Protein AF-A0A844Q692-F1 (afdb_monomer)

Sequence (112 aa):
MTNLFEDRPIVILPKMACAIGMNESIFLMMFREEVVFHGTVIDDSHWIKRSLLDWRDIMPWWSMAMIRRTIDSLEQQNILQSSIEFNDDPADRTKWYSFTNYAKTTLGVWSK

Nearest PDB structures (foldseek):
  6kf9-assembly1_G  TM=7.224E-01  e=2.402E-01  Thermococcus kodakarensis KOD1
  1j0r-assembly2_B  TM=5.425E-01  e=4.200E-01  Bacillus subtilis
  2dpd-assembly1_B  TM=5.564E-01  e=1.647E+00  Bacillus subtilis
  7q91-assembly2_D  TM=3.903E-01  e=7.816E-01  Agrobacterium fabrum str. C58
  7q92-assembly1_A  TM=3.875E-01  e=8.850E-01  Agrobacterium fabrum str. C58

Mean predicted aligned error: 4.61 Å

Foldseek 3Di:
DPDPPPDDDQDFDVVVCVVQNDLLRSLVSLVLVCQVVPFDQDPNFTKDWDALVRSCVSVVVDDSVSVVVSVVSCVVVLQKDWDPVPDPDPVDPTIIMTGGPCNCVPVVSDDD

Solvent-accessible surface area (backbone atoms only — not comparable to full-atom values): 6703 Å² total; per-residue (Å²): 133,85,61,97,69,80,60,86,80,87,84,76,60,66,71,49,26,73,73,70,32,56,66,41,41,53,49,51,52,55,50,48,52,48,40,74,78,65,35,44,80,55,93,96,36,60,30,32,80,49,43,67,64,56,52,25,72,76,40,68,93,46,54,59,69,54,52,49,54,38,50,52,49,33,38,74,69,47,35,36,43,74,46,49,83,88,44,92,50,88,84,51,78,54,35,30,38,29,71,27,74,60,28,39,69,74,68,54,78,66,73,127

Structure (mmCIF, N/CA/C/O backbone):
data_AF-A0A844Q692-F1
#
_entry.id   AF-A0A844Q692-F1
#
loop_
_atom_site.group_PDB
_atom_site.id
_atom_site.type_symbol
_atom_site.label_atom_id
_atom_site.label_alt_id
_atom_site.label_comp_id
_atom_site.label_asym_id
_atom_site.label_entity_id
_atom_site.label_seq_id
_atom_site.pdbx_PDB_ins_code
_atom_site.Cartn_x
_atom_site.Cartn_y
_atom_site.Cartn_z
_atom_site.occupancy
_atom_site.B_iso_or_equiv
_atom_site.auth_seq_id
_atom_site.auth_comp_id
_atom_site.auth_asym_id
_atom_site.auth_atom_id
_atom_site.pdbx_PDB_model_num
ATOM 1 N N . MET A 1 1 ? -24.107 26.453 -4.053 1.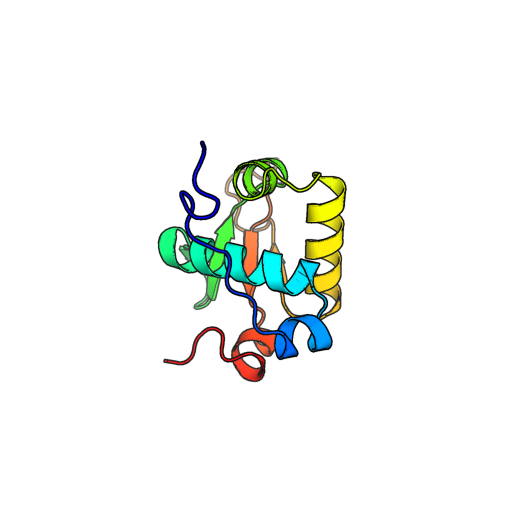00 47.62 1 MET A N 1
ATOM 2 C CA . MET A 1 1 ? -24.159 25.472 -2.952 1.00 47.62 1 MET A CA 1
ATOM 3 C C . MET A 1 1 ? -23.601 24.188 -3.516 1.00 47.62 1 MET A C 1
ATOM 5 O O . MET A 1 1 ? -24.275 23.596 -4.343 1.00 47.62 1 MET A O 1
ATOM 9 N N . THR A 1 2 ? -22.365 23.842 -3.168 1.00 50.81 2 THR A N 1
ATOM 10 C CA . THR A 1 2 ? -21.774 22.551 -3.539 1.00 50.81 2 THR A CA 1
ATOM 11 C C . THR A 1 2 ? -22.506 21.484 -2.737 1.00 50.81 2 THR A C 1
ATOM 13 O O . THR A 1 2 ? -22.610 21.601 -1.513 1.00 50.81 2 THR A O 1
ATOM 16 N N . ASN A 1 3 ? -23.119 20.522 -3.414 1.00 60.03 3 ASN A N 1
ATOM 17 C CA . ASN A 1 3 ? -23.833 19.442 -2.749 1.00 60.03 3 ASN A CA 1
ATOM 18 C C . ASN A 1 3 ? -22.798 18.552 -2.030 1.00 60.03 3 ASN A C 1
ATOM 20 O O . ASN A 1 3 ? -21.763 18.213 -2.595 1.00 60.03 3 ASN A O 1
ATOM 24 N N . LEU A 1 4 ? -23.051 18.200 -0.764 1.00 64.56 4 LEU A N 1
ATOM 25 C CA . LEU A 1 4 ? -22.128 17.420 0.078 1.00 64.56 4 LEU A CA 1
ATOM 26 C C . LEU A 1 4 ? -21.783 16.042 -0.534 1.00 64.56 4 LEU A C 1
ATOM 28 O O . LEU A 1 4 ? -20.814 15.414 -0.121 1.00 64.56 4 LEU A O 1
ATOM 32 N N . PHE A 1 5 ? -22.569 15.589 -1.517 1.00 67.00 5 PHE A N 1
ATOM 33 C CA . PHE A 1 5 ? -22.458 14.291 -2.185 1.00 67.00 5 PHE A CA 1
ATOM 34 C C . PHE A 1 5 ? -22.175 14.391 -3.696 1.00 67.00 5 PHE A C 1
ATOM 36 O O . PHE A 1 5 ? -22.613 13.525 -4.449 1.00 67.00 5 PHE A O 1
ATOM 43 N N . GLU A 1 6 ? -21.507 15.448 -4.171 1.00 76.75 6 GLU A N 1
ATOM 44 C CA . GLU A 1 6 ? -21.079 15.504 -5.585 1.00 76.75 6 GLU A CA 1
ATOM 45 C C . GLU A 1 6 ? -20.043 14.418 -5.915 1.00 76.75 6 GLU A C 1
ATOM 47 O O . GLU A 1 6 ? -20.064 13.868 -7.016 1.00 76.75 6 GLU A O 1
ATOM 52 N N . ASP A 1 7 ? -19.220 14.039 -4.934 1.00 73.56 7 ASP A N 1
ATOM 53 C CA . ASP A 1 7 ? -18.226 12.975 -5.062 1.00 73.56 7 ASP A CA 1
ATOM 54 C C . ASP A 1 7 ? -18.738 11.625 -4.532 1.00 73.56 7 ASP A C 1
ATOM 56 O O . ASP A 1 7 ? -19.530 11.545 -3.586 1.00 73.56 7 ASP A O 1
ATOM 60 N N . ARG A 1 8 ? -18.249 10.524 -5.123 1.00 80.44 8 ARG A N 1
ATOM 61 C CA . ARG A 1 8 ? -18.555 9.159 -4.665 1.00 80.44 8 ARG A CA 1
ATOM 62 C C . ARG A 1 8 ? -18.035 8.974 -3.228 1.00 80.44 8 ARG A C 1
ATOM 64 O O . ARG A 1 8 ? -16.831 9.107 -3.010 1.00 80.44 8 ARG A O 1
ATOM 71 N N . PRO A 1 9 ? -18.888 8.614 -2.250 1.00 85.94 9 PRO A N 1
ATOM 72 C CA . PRO A 1 9 ? -18.448 8.472 -0.869 1.00 85.94 9 PRO A CA 1
ATOM 73 C C . PRO A 1 9 ? -17.512 7.271 -0.700 1.00 85.94 9 PRO A C 1
ATOM 75 O O . PRO A 1 9 ? -17.744 6.196 -1.262 1.00 85.94 9 PRO A O 1
ATOM 78 N N . ILE A 1 10 ? -16.494 7.434 0.146 1.00 87.50 10 ILE A N 1
ATOM 79 C CA . ILE A 1 10 ? -15.653 6.327 0.607 1.00 87.50 10 ILE A CA 1
ATOM 80 C C . ILE A 1 10 ? -16.425 5.573 1.692 1.00 87.50 10 ILE A C 1
ATOM 82 O O . ILE A 1 10 ? -16.674 6.094 2.780 1.00 87.50 10 ILE A O 1
ATOM 86 N N . VAL A 1 11 ? -16.819 4.337 1.394 1.00 88.19 11 VAL A N 1
ATOM 87 C CA . VAL A 1 11 ? -17.546 3.481 2.338 1.00 88.19 11 VAL A CA 1
ATOM 88 C C . VAL A 1 11 ? -16.543 2.692 3.170 1.00 88.19 11 VAL A C 1
ATOM 90 O O . VAL A 1 11 ? -15.749 1.939 2.620 1.00 88.19 11 VAL A O 1
ATOM 93 N N . ILE A 1 12 ? -16.599 2.825 4.496 1.00 88.94 12 ILE A N 1
ATOM 94 C CA . ILE A 1 12 ? -15.740 2.083 5.428 1.00 88.94 12 ILE A CA 1
ATOM 95 C C . ILE A 1 12 ? -16.602 1.240 6.359 1.00 88.94 12 ILE A C 1
ATOM 97 O O . ILE A 1 12 ? -17.581 1.724 6.926 1.00 88.94 12 ILE A O 1
ATOM 101 N N . LEU A 1 13 ? -16.217 -0.022 6.550 1.00 89.00 13 LEU A N 1
ATOM 102 C CA . LEU A 1 13 ? -16.849 -0.899 7.531 1.00 89.00 13 LEU A CA 1
ATOM 103 C C . LEU A 1 13 ? -16.309 -0.564 8.931 1.00 89.00 13 LEU A C 1
ATOM 105 O O . LEU A 1 13 ? -15.115 -0.762 9.167 1.00 89.00 13 LEU A O 1
ATOM 109 N N . PRO A 1 14 ? -17.147 -0.141 9.900 1.00 93.69 14 PRO A N 1
ATOM 110 C CA . PRO A 1 14 ? -16.668 0.222 11.237 1.00 93.69 14 PRO A CA 1
ATOM 111 C C . PRO A 1 14 ? -15.908 -0.910 11.934 1.00 93.69 14 PRO A C 1
ATOM 113 O O . PRO A 1 14 ? -14.907 -0.670 12.597 1.00 93.69 14 PRO A O 1
ATOM 116 N N . LYS A 1 15 ? -16.329 -2.165 11.720 1.00 91.38 15 LYS A N 1
ATOM 117 C CA . LYS A 1 15 ? -15.626 -3.344 12.248 1.00 91.38 15 LYS A CA 1
ATOM 118 C C . LYS A 1 15 ? -14.182 -3.441 11.749 1.00 91.38 15 LYS A C 1
ATOM 120 O O . LYS A 1 15 ? -13.313 -3.830 12.519 1.00 91.38 15 LYS A O 1
ATOM 125 N N . MET A 1 16 ? -13.928 -3.073 10.493 1.00 90.75 16 MET A N 1
ATOM 126 C CA . MET A 1 16 ? -12.583 -3.049 9.918 1.00 90.75 16 MET A CA 1
ATOM 127 C C . MET A 1 16 ? -11.762 -1.917 10.539 1.00 90.75 16 MET A C 1
ATOM 129 O O . MET A 1 16 ? -10.669 -2.167 11.034 1.00 90.75 16 MET A O 1
ATOM 133 N N . ALA A 1 17 ? -12.341 -0.716 10.650 1.00 94.81 17 ALA A N 1
ATOM 134 C CA . ALA A 1 17 ? -11.690 0.420 11.306 1.00 94.81 17 ALA A CA 1
ATOM 135 C C . ALA A 1 17 ? -11.302 0.122 12.762 1.00 94.81 17 ALA A C 1
ATOM 137 O O . ALA A 1 17 ? -10.219 0.505 13.196 1.00 94.81 17 ALA A O 1
ATOM 138 N N . CYS A 1 18 ? -12.143 -0.607 13.500 1.00 94.81 18 CYS A N 1
ATOM 139 C CA . CYS A 1 18 ? -11.818 -1.071 14.848 1.00 94.81 18 CYS A CA 1
ATOM 140 C C . CYS A 1 18 ? -10.723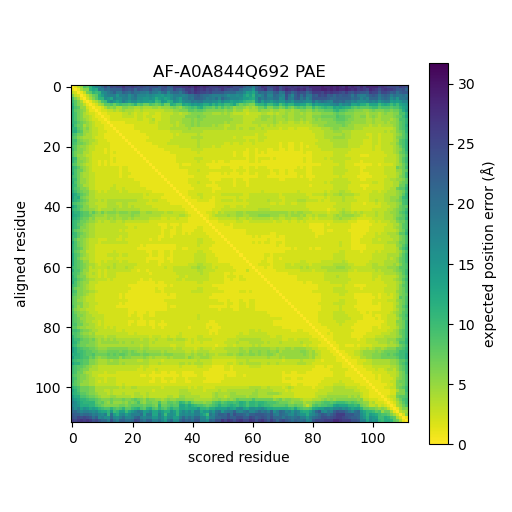 -2.148 14.874 1.00 94.81 18 CYS A C 1
ATOM 142 O O . CYS A 1 18 ? -9.988 -2.220 15.853 1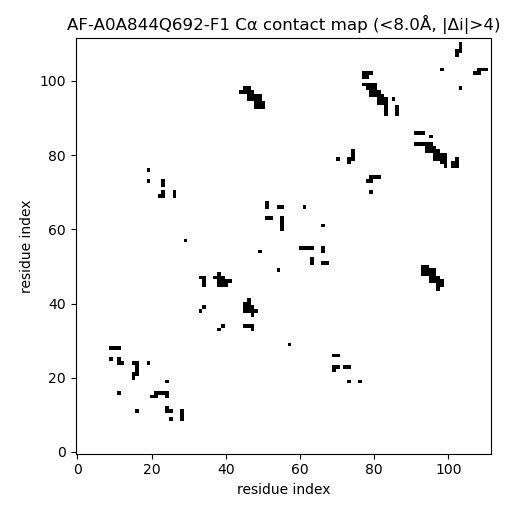.00 94.81 18 CYS A O 1
ATOM 144 N N . ALA A 1 19 ? -10.634 -2.995 13.846 1.00 92.44 19 ALA A N 1
ATOM 145 C CA . ALA A 1 19 ? -9.706 -4.123 13.814 1.00 92.44 19 ALA A CA 1
ATOM 146 C C . ALA A 1 19 ? -8.281 -3.721 13.410 1.00 92.44 19 ALA A C 1
ATOM 148 O O . ALA A 1 19 ? -7.330 -4.224 13.998 1.00 92.44 19 ALA A O 1
ATOM 149 N N . ILE A 1 20 ? -8.138 -2.841 12.414 1.00 94.25 20 ILE A N 1
ATOM 150 C CA . ILE A 1 20 ? -6.833 -2.523 11.802 1.00 94.25 20 ILE A CA 1
ATOM 151 C C . ILE A 1 20 ? -6.457 -1.039 11.885 1.00 94.25 20 ILE A C 1
ATOM 153 O O . ILE A 1 20 ? -5.330 -0.675 11.563 1.00 94.25 20 ILE A O 1
ATOM 157 N N . GLY A 1 21 ? -7.400 -0.191 12.307 1.00 96.62 21 GLY A N 1
ATOM 158 C CA . GLY A 1 21 ? -7.273 1.264 12.319 1.00 96.62 21 GLY A CA 1
ATOM 159 C C . GLY A 1 21 ? -8.084 1.950 11.215 1.00 96.62 21 GLY A C 1
ATOM 160 O O . GLY A 1 21 ? -8.370 1.386 10.152 1.00 96.62 21 GLY A O 1
ATOM 161 N N . MET A 1 22 ? -8.511 3.190 11.482 1.00 97.31 22 MET A N 1
ATOM 162 C CA . MET A 1 22 ? -9.352 3.964 10.559 1.00 97.31 22 MET A CA 1
ATOM 163 C C . MET A 1 22 ? -8.588 4.371 9.295 1.00 97.31 22 MET A C 1
ATOM 165 O O . MET A 1 22 ? -9.102 4.207 8.191 1.00 97.31 22 MET A O 1
ATOM 169 N N . ASN A 1 23 ? -7.354 4.863 9.442 1.00 97.50 23 ASN A N 1
ATOM 170 C CA . ASN A 1 23 ? -6.537 5.269 8.296 1.00 97.50 23 ASN A CA 1
ATOM 171 C C . ASN A 1 23 ? -6.169 4.054 7.442 1.00 97.50 23 ASN A C 1
ATOM 173 O O . ASN A 1 23 ? -6.293 4.087 6.227 1.00 97.50 23 ASN A O 1
ATOM 177 N N . GLU A 1 24 ? -5.796 2.954 8.081 1.00 97.25 24 GLU A N 1
ATOM 178 C CA . GLU A 1 24 ? -5.514 1.670 7.453 1.00 97.25 24 GLU A CA 1
ATOM 179 C C . GLU A 1 24 ? -6.720 1.176 6.652 1.00 97.25 24 GLU A C 1
ATOM 181 O O . GLU A 1 24 ? -6.584 0.790 5.495 1.00 97.25 24 GLU A O 1
ATOM 186 N N . SER A 1 25 ? -7.924 1.276 7.220 1.00 95.75 25 SER A N 1
ATOM 187 C CA . SER A 1 25 ? -9.157 0.887 6.529 1.00 95.75 25 SER A CA 1
ATOM 188 C C . SER A 1 25 ? -9.463 1.765 5.317 1.00 95.75 25 SER A C 1
ATOM 190 O O . SER A 1 25 ? -9.846 1.242 4.271 1.00 95.75 25 SER A O 1
ATOM 192 N N . ILE A 1 26 ? -9.270 3.084 5.429 1.00 96.38 26 ILE A N 1
ATOM 193 C CA . ILE A 1 26 ? -9.432 4.009 4.297 1.00 96.38 26 ILE A CA 1
ATOM 194 C C . ILE A 1 26 ? -8.414 3.698 3.201 1.00 96.38 26 ILE A C 1
ATOM 196 O O . ILE A 1 26 ? -8.793 3.576 2.036 1.00 96.38 26 ILE A O 1
ATOM 200 N N . PHE A 1 27 ? -7.143 3.522 3.567 1.00 97.19 27 PHE A N 1
ATOM 201 C CA . PHE A 1 27 ? -6.088 3.208 2.611 1.00 97.19 27 PHE A CA 1
ATOM 202 C C . PHE A 1 27 ? -6.395 1.902 1.882 1.00 97.19 27 PHE A C 1
ATOM 204 O O . PHE A 1 27 ? -6.328 1.867 0.660 1.00 97.19 27 PHE A O 1
ATOM 211 N N . LEU A 1 28 ? -6.789 0.844 2.600 1.00 95.31 28 LEU A N 1
ATOM 212 C CA . LEU A 1 28 ? -7.116 -0.439 1.978 1.00 95.31 28 LEU A CA 1
ATOM 213 C C . LEU A 1 28 ? -8.316 -0.365 1.033 1.00 95.31 28 LEU A C 1
ATOM 215 O O . LEU A 1 28 ? -8.329 -1.087 0.037 1.00 95.31 28 LEU A O 1
ATOM 219 N N . MET A 1 29 ? -9.296 0.501 1.307 1.00 93.25 29 MET A N 1
ATOM 220 C CA . MET A 1 29 ? -10.416 0.723 0.390 1.00 93.25 29 MET A CA 1
ATOM 221 C C . MET A 1 29 ? -9.931 1.321 -0.937 1.00 93.25 29 MET A C 1
ATOM 223 O O . MET A 1 29 ? -10.244 0.789 -2.001 1.00 93.25 29 MET A O 1
ATOM 227 N N . MET A 1 30 ? -9.106 2.369 -0.876 1.00 95.38 30 MET A N 1
ATOM 228 C CA . MET A 1 30 ? -8.535 2.999 -2.074 1.00 95.38 30 MET A CA 1
ATOM 229 C C . MET A 1 30 ? -7.565 2.062 -2.802 1.00 95.38 30 MET A C 1
ATOM 231 O O . MET A 1 30 ? -7.622 1.920 -4.020 1.00 95.38 30 MET A O 1
ATOM 235 N N . PHE A 1 31 ? -6.721 1.362 -2.044 1.00 95.88 31 PHE A N 1
ATOM 236 C CA . PHE A 1 31 ? -5.783 0.368 -2.550 1.00 95.88 31 PHE A CA 1
ATOM 237 C C . PHE A 1 31 ? -6.494 -0.753 -3.311 1.00 95.88 31 PHE A C 1
ATOM 239 O O . PHE A 1 31 ? -6.046 -1.145 -4.383 1.00 95.88 31 PHE A O 1
ATOM 246 N N . ARG A 1 32 ? -7.613 -1.266 -2.783 1.00 92.69 32 ARG A N 1
ATOM 247 C CA . ARG A 1 32 ? -8.387 -2.319 -3.443 1.00 92.69 32 ARG A CA 1
ATOM 248 C C . ARG A 1 32 ? -8.894 -1.865 -4.806 1.00 92.69 32 ARG A C 1
ATOM 250 O O . ARG A 1 32 ? -8.724 -2.609 -5.765 1.00 92.69 32 ARG A O 1
ATOM 257 N N . GLU A 1 33 ? -9.517 -0.692 -4.890 1.00 92.44 33 GLU A N 1
ATOM 258 C CA . GLU A 1 33 ? -10.015 -0.175 -6.171 1.00 92.44 33 GLU A CA 1
ATOM 259 C C . GLU A 1 33 ? -8.857 -0.016 -7.166 1.00 92.44 33 GLU A C 1
ATOM 261 O O . GLU A 1 33 ? -8.933 -0.528 -8.279 1.00 92.44 33 GLU A O 1
ATOM 266 N N . GLU A 1 34 ? -7.740 0.572 -6.738 1.00 95.06 34 GLU A N 1
ATOM 267 C CA . GLU A 1 34 ? -6.546 0.710 -7.574 1.00 95.06 34 GLU A CA 1
ATOM 268 C C . GLU A 1 34 ? -6.017 -0.640 -8.088 1.00 95.06 34 GLU A C 1
ATOM 270 O O . GLU A 1 34 ? -5.723 -0.778 -9.273 1.00 95.06 34 GLU A O 1
ATOM 275 N N . VAL A 1 35 ? -5.936 -1.668 -7.236 1.00 94.38 35 VAL A N 1
ATOM 276 C CA . VAL A 1 35 ? -5.513 -3.016 -7.654 1.00 94.38 35 VAL A CA 1
ATOM 277 C C . VAL A 1 35 ? -6.519 -3.652 -8.620 1.00 94.38 35 VAL A C 1
ATOM 279 O O . VAL A 1 35 ? -6.105 -4.318 -9.565 1.00 94.38 35 VAL A O 1
ATOM 282 N N . VAL A 1 36 ? -7.827 -3.449 -8.421 1.00 91.25 36 VAL A N 1
ATOM 283 C CA . VAL A 1 36 ? -8.874 -3.958 -9.328 1.00 91.25 36 VAL A CA 1
ATOM 284 C C . VAL A 1 36 ? -8.757 -3.333 -10.720 1.00 91.25 36 VAL A C 1
ATOM 286 O O . VAL A 1 36 ? -8.889 -4.044 -11.714 1.00 91.25 36 VAL A O 1
ATOM 289 N N . PHE A 1 37 ? -8.532 -2.020 -10.806 1.00 91.69 37 PHE A N 1
ATOM 290 C CA . PHE A 1 37 ? -8.537 -1.296 -12.082 1.00 91.69 37 PHE A CA 1
ATOM 291 C C . PHE A 1 37 ? -7.176 -1.268 -12.786 1.00 91.69 37 PHE A C 1
ATOM 293 O O . PHE A 1 37 ? -7.125 -1.211 -14.015 1.00 91.69 37 PHE A O 1
ATOM 300 N N . HIS A 1 38 ? -6.081 -1.292 -12.025 1.00 95.31 38 HIS A N 1
ATOM 301 C CA . HIS A 1 38 ? -4.730 -1.020 -12.524 1.00 95.31 38 HIS A CA 1
ATOM 302 C C . HIS A 1 38 ? -3.677 -2.035 -12.058 1.00 95.31 38 HIS A C 1
ATOM 304 O O . HIS A 1 38 ? -2.489 -1.841 -12.318 1.00 95.31 38 HIS A O 1
ATOM 310 N N . GLY A 1 39 ? -4.080 -3.096 -11.357 1.00 94.56 39 GLY A N 1
ATOM 311 C CA . GLY A 1 39 ? -3.164 -4.125 -10.882 1.00 94.56 39 GLY A CA 1
ATOM 312 C C . GLY A 1 39 ? -2.617 -5.010 -12.005 1.00 94.56 39 GLY A C 1
ATOM 313 O O . GLY A 1 39 ? -3.307 -5.335 -12.970 1.00 94.56 39 GLY A O 1
ATOM 314 N N . THR A 1 40 ? -1.380 -5.459 -11.824 1.00 96.62 40 THR A N 1
ATOM 315 C CA . THR A 1 40 ? -0.697 -6.439 -12.672 1.00 96.62 40 THR A CA 1
ATOM 316 C C . THR A 1 40 ? -0.558 -7.750 -11.912 1.00 96.62 40 THR A C 1
ATOM 318 O O . THR A 1 40 ? -0.219 -7.752 -10.729 1.00 96.62 40 THR A O 1
ATOM 321 N N . VAL A 1 41 ? -0.792 -8.880 -12.579 1.00 95.50 41 VAL A N 1
ATOM 322 C CA . VAL A 1 41 ? -0.571 -10.200 -11.975 1.00 95.50 41 VAL A CA 1
ATOM 323 C C . VAL A 1 41 ? 0.903 -10.586 -12.104 1.00 95.50 41 VAL A C 1
ATOM 325 O O . VAL A 1 41 ? 1.425 -10.655 -13.213 1.00 95.50 41 VAL A O 1
ATOM 328 N N . ILE A 1 42 ? 1.555 -10.844 -10.969 1.00 94.50 42 ILE A N 1
ATOM 329 C CA . ILE A 1 42 ? 2.934 -11.343 -10.858 1.00 94.50 42 ILE A CA 1
ATOM 330 C C . ILE A 1 42 ? 2.916 -12.469 -9.821 1.00 94.50 42 ILE A C 1
ATOM 332 O O . ILE A 1 42 ? 2.413 -12.262 -8.712 1.00 94.50 42 ILE A O 1
ATOM 336 N N . ASP A 1 43 ? 3.415 -13.652 -10.186 1.00 90.75 43 ASP A N 1
ATOM 337 C CA . ASP A 1 43 ? 3.432 -14.857 -9.339 1.00 90.75 43 ASP A CA 1
ATOM 338 C C . ASP A 1 43 ? 2.075 -15.132 -8.659 1.00 90.75 43 ASP A C 1
ATOM 340 O O . ASP A 1 43 ? 1.954 -15.206 -7.433 1.00 90.75 43 ASP A O 1
ATOM 344 N N . ASP A 1 44 ? 1.011 -15.184 -9.471 1.00 88.94 44 ASP A N 1
ATOM 345 C CA . ASP A 1 44 ? -0.385 -15.406 -9.052 1.00 88.94 44 ASP A CA 1
ATOM 346 C C . ASP A 1 44 ? -0.938 -14.394 -8.025 1.00 88.94 44 ASP A C 1
ATOM 348 O O . ASP A 1 44 ? -1.996 -14.588 -7.415 1.00 88.94 44 ASP A O 1
ATOM 352 N N . SER A 1 45 ? -0.256 -13.264 -7.839 1.00 90.38 45 SER A N 1
ATOM 353 C CA . SER A 1 45 ? -0.679 -12.173 -6.965 1.00 90.38 45 SER A CA 1
ATOM 354 C C . SER A 1 45 ? -0.910 -10.893 -7.754 1.00 90.38 45 SER A C 1
ATOM 356 O O . SER A 1 45 ? -0.189 -10.593 -8.696 1.00 90.38 45 SER A O 1
ATOM 358 N N . HIS A 1 46 ? -1.931 -10.127 -7.367 1.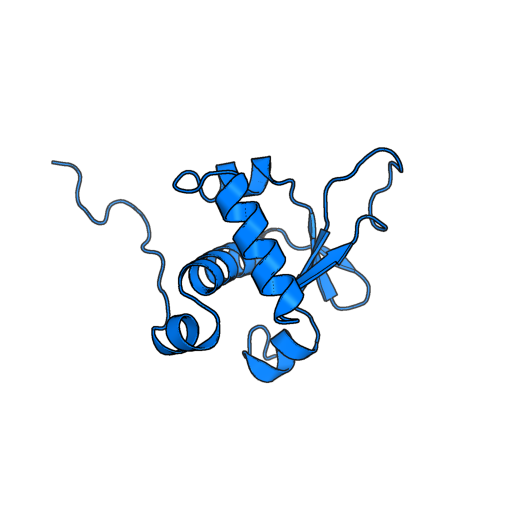00 94.12 46 HIS A N 1
ATOM 359 C CA . HIS A 1 46 ? -2.187 -8.819 -7.961 1.00 94.12 46 HIS A CA 1
ATOM 360 C C . HIS A 1 46 ? -1.341 -7.771 -7.245 1.00 94.12 46 HIS A C 1
ATOM 362 O O . HIS A 1 46 ? -1.512 -7.541 -6.046 1.00 94.12 46 HIS A O 1
ATOM 368 N N . TRP A 1 47 ? -0.454 -7.139 -7.999 1.00 97.12 47 TRP A N 1
ATOM 369 C CA . TRP A 1 47 ? 0.439 -6.096 -7.535 1.00 97.12 47 TRP A CA 1
ATOM 370 C C . TRP A 1 47 ? 0.098 -4.768 -8.188 1.00 97.12 47 TRP A C 1
ATOM 372 O O . TRP A 1 47 ? -0.311 -4.720 -9.344 1.00 97.12 47 TRP A O 1
ATOM 382 N N . ILE A 1 48 ? 0.337 -3.674 -7.475 1.00 97.75 48 ILE A N 1
ATOM 383 C CA . ILE A 1 48 ? 0.296 -2.339 -8.060 1.00 97.75 48 ILE A CA 1
ATOM 384 C C . ILE A 1 48 ? 1.584 -1.579 -7.766 1.00 97.75 48 ILE A C 1
ATOM 386 O O . ILE A 1 48 ? 2.054 -1.549 -6.628 1.00 97.75 48 ILE A O 1
ATOM 390 N N . LYS A 1 49 ? 2.150 -0.957 -8.802 1.00 97.75 49 LYS A N 1
ATOM 391 C CA . LYS A 1 49 ? 3.309 -0.070 -8.702 1.00 97.75 49 LYS A CA 1
ATOM 392 C C . LYS A 1 49 ? 2.845 1.367 -8.490 1.00 97.75 49 LYS A C 1
ATOM 394 O O . LYS A 1 49 ? 2.192 1.940 -9.366 1.00 97.75 49 LYS A O 1
ATOM 399 N N . ARG A 1 50 ? 3.186 1.949 -7.340 1.00 97.88 50 ARG A N 1
ATOM 400 C CA . ARG A 1 50 ? 2.855 3.342 -7.006 1.00 97.88 50 ARG A CA 1
ATOM 401 C C . ARG A 1 50 ? 3.955 3.978 -6.172 1.00 97.88 50 ARG A C 1
ATOM 403 O O . ARG A 1 50 ? 4.478 3.380 -5.234 1.00 97.88 50 ARG A O 1
ATOM 410 N N . SER A 1 51 ? 4.296 5.218 -6.489 1.00 97.62 51 SER A N 1
ATOM 411 C CA . SER A 1 51 ? 5.129 6.050 -5.631 1.00 97.62 51 SER A CA 1
ATOM 412 C C . SER A 1 51 ? 4.299 6.627 -4.475 1.00 97.62 51 SER A C 1
ATOM 414 O O . SER A 1 51 ? 3.067 6.604 -4.482 1.00 97.62 51 SER A O 1
ATOM 416 N N . LEU A 1 52 ? 4.959 7.191 -3.458 1.00 97.12 52 LEU A N 1
ATOM 417 C CA . LEU A 1 52 ? 4.246 7.939 -2.412 1.00 97.12 52 LEU A CA 1
ATOM 418 C C . LEU A 1 52 ? 3.584 9.219 -2.943 1.00 97.12 52 LEU A C 1
ATOM 420 O O . LEU A 1 52 ? 2.671 9.724 -2.293 1.00 97.12 52 LEU A O 1
ATOM 424 N N . LEU A 1 53 ? 4.069 9.765 -4.066 1.00 97.44 53 LEU A N 1
ATOM 425 C CA . LEU A 1 53 ? 3.429 10.902 -4.728 1.00 97.44 53 LEU A CA 1
ATOM 426 C C . LEU A 1 53 ? 2.143 10.442 -5.411 1.00 97.44 53 LEU A C 1
ATOM 428 O O . LEU A 1 53 ? 1.106 11.039 -5.163 1.00 97.44 53 LEU A O 1
ATOM 432 N N . ASP A 1 54 ? 2.172 9.314 -6.119 1.00 98.00 54 ASP A N 1
ATOM 433 C CA . ASP A 1 54 ? 0.984 8.767 -6.784 1.00 98.00 54 ASP A CA 1
ATOM 434 C C . ASP A 1 54 ? -0.125 8.470 -5.761 1.00 98.00 54 ASP A C 1
ATOM 436 O O . ASP A 1 54 ? -1.284 8.828 -5.953 1.00 98.00 54 ASP A O 1
ATOM 440 N N . TRP A 1 55 ? 0.230 7.875 -4.614 1.00 98.00 55 TRP A N 1
ATOM 441 C CA . TRP A 1 55 ? -0.728 7.657 -3.526 1.00 98.00 55 TRP A CA 1
ATOM 442 C C . TRP A 1 55 ? -1.305 8.958 -2.967 1.00 98.00 55 TRP A C 1
ATOM 444 O O . TRP A 1 55 ? -2.461 8.983 -2.550 1.00 98.00 55 TRP A O 1
ATOM 454 N N . ARG A 1 56 ? -0.514 10.034 -2.939 1.00 97.75 56 ARG A N 1
ATOM 455 C CA . ARG A 1 56 ? -0.985 11.356 -2.517 1.00 97.75 56 ARG A CA 1
ATOM 456 C C . ARG A 1 56 ? -1.919 11.966 -3.552 1.00 97.75 56 ARG A C 1
ATOM 458 O O . ARG A 1 56 ? -2.880 12.608 -3.153 1.00 97.75 56 ARG A O 1
ATOM 465 N N . ASP A 1 57 ? -1.670 11.754 -4.836 1.00 97.00 57 ASP A N 1
ATOM 466 C CA . ASP A 1 57 ? -2.553 12.242 -5.894 1.00 97.00 57 ASP A CA 1
ATOM 467 C C . ASP A 1 57 ? -3.922 11.544 -5.834 1.00 97.00 57 ASP A C 1
ATOM 469 O O . ASP A 1 57 ? -4.951 12.187 -6.030 1.00 97.00 57 ASP A O 1
ATOM 473 N N . ILE A 1 58 ? -3.950 10.257 -5.461 1.00 95.56 58 ILE A N 1
ATOM 474 C CA . ILE A 1 58 ? -5.186 9.488 -5.220 1.00 95.56 58 ILE A CA 1
ATOM 475 C C . ILE A 1 58 ? -5.876 9.910 -3.911 1.00 95.56 58 ILE A C 1
ATOM 477 O O . ILE A 1 58 ? -7.103 9.949 -3.834 1.00 95.56 58 ILE A O 1
ATOM 481 N N . MET A 1 59 ? -5.102 10.219 -2.866 1.00 96.25 59 MET A N 1
ATOM 482 C CA . MET A 1 59 ? -5.599 10.595 -1.534 1.00 96.25 59 MET A CA 1
ATOM 483 C C . MET A 1 59 ? -5.091 11.991 -1.129 1.00 96.25 59 MET A C 1
ATOM 485 O O . MET A 1 59 ? -4.313 12.114 -0.174 1.00 96.25 59 MET A O 1
ATOM 489 N N . PRO A 1 60 ? -5.535 13.068 -1.813 1.00 95.19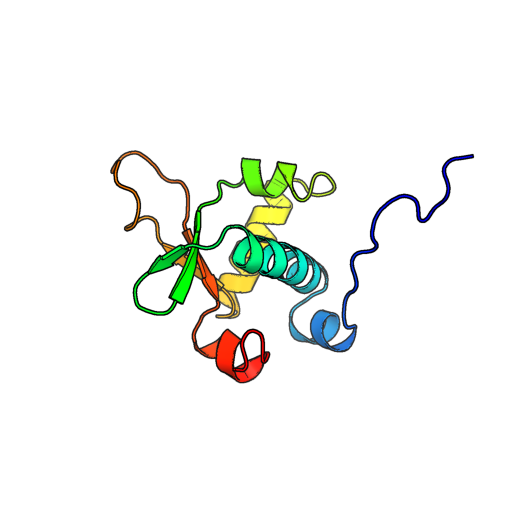 60 PRO A N 1
ATOM 490 C CA . PRO A 1 60 ? -4.977 14.416 -1.653 1.00 95.19 60 PRO A CA 1
ATOM 491 C C . PRO A 1 60 ? -5.244 15.040 -0.279 1.00 95.19 60 PRO A C 1
ATOM 493 O O . PRO A 1 60 ? -4.605 16.025 0.094 1.00 95.19 60 PRO A O 1
ATOM 496 N N . TRP A 1 61 ? -6.157 14.457 0.501 1.00 95.31 61 TRP A N 1
ATOM 497 C CA . TRP A 1 61 ? -6.444 14.851 1.881 1.00 95.31 61 TRP A CA 1
ATOM 498 C C . TRP A 1 61 ? -5.382 14.383 2.888 1.00 95.31 61 TRP A C 1
ATOM 500 O O . TRP A 1 61 ? -5.389 14.832 4.036 1.00 95.31 61 TRP A O 1
ATOM 510 N N . TRP A 1 62 ? -4.460 13.500 2.493 1.00 97.81 62 TRP A N 1
ATOM 511 C CA . TRP A 1 62 ? -3.353 13.063 3.339 1.00 97.81 62 TRP A CA 1
ATOM 512 C C . TRP A 1 62 ? -2.014 13.660 2.915 1.00 97.81 62 TRP A C 1
ATOM 514 O O . TRP A 1 62 ? -1.704 13.868 1.745 1.00 97.81 62 TRP A O 1
ATOM 524 N N . SER A 1 63 ? -1.160 13.894 3.912 1.00 97.88 63 SER A N 1
ATOM 525 C CA . SER A 1 63 ? 0.253 14.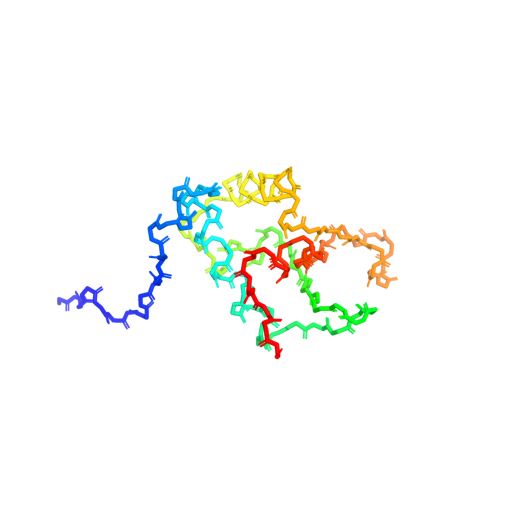175 3.660 1.00 97.88 63 SER A CA 1
ATOM 526 C C . SER A 1 63 ? 0.995 12.893 3.271 1.00 97.88 63 SER A C 1
ATOM 528 O O . SER A 1 63 ? 0.630 11.798 3.702 1.00 97.88 63 SER A O 1
ATOM 530 N N . MET A 1 64 ? 2.117 13.026 2.555 1.00 97.75 64 MET A N 1
ATOM 531 C CA . MET A 1 64 ? 2.988 11.878 2.253 1.00 97.75 64 MET A CA 1
ATOM 532 C C . MET A 1 64 ? 3.467 11.153 3.520 1.00 97.75 64 MET A C 1
ATOM 534 O O . MET A 1 64 ? 3.647 9.939 3.508 1.00 97.75 64 MET A O 1
ATOM 538 N N . ALA A 1 65 ? 3.667 11.887 4.621 1.00 98.06 65 ALA A N 1
ATOM 539 C CA . ALA A 1 65 ? 4.058 11.308 5.903 1.00 98.06 65 ALA A CA 1
ATOM 540 C C . ALA A 1 65 ? 2.950 10.431 6.505 1.00 98.06 65 ALA A C 1
ATOM 542 O O . ALA A 1 65 ? 3.251 9.393 7.087 1.00 98.06 65 ALA A O 1
ATOM 543 N N . MET A 1 66 ? 1.682 10.827 6.354 1.00 98.25 66 MET A N 1
ATOM 544 C CA . MET A 1 66 ? 0.546 10.023 6.804 1.00 98.25 66 MET A CA 1
ATOM 545 C C . MET A 1 66 ? 0.393 8.767 5.948 1.00 98.25 66 MET A C 1
ATOM 547 O O . MET A 1 66 ? 0.342 7.681 6.508 1.00 98.25 66 MET A O 1
ATOM 551 N N . ILE A 1 67 ? 0.453 8.902 4.618 1.00 98.50 67 ILE A N 1
ATOM 552 C CA . ILE A 1 67 ? 0.424 7.763 3.685 1.00 98.50 67 ILE A CA 1
ATOM 553 C C . ILE A 1 67 ? 1.524 6.757 4.026 1.00 98.50 67 ILE A C 1
ATOM 555 O O . ILE A 1 67 ? 1.247 5.571 4.175 1.00 98.50 67 ILE A O 1
ATOM 559 N N . ARG A 1 68 ? 2.764 7.231 4.211 1.00 98.25 68 ARG A N 1
ATOM 560 C CA . ARG A 1 68 ? 3.890 6.367 4.580 1.00 98.25 68 ARG A CA 1
ATOM 561 C C . ARG A 1 68 ? 3.623 5.624 5.888 1.00 98.25 68 ARG A C 1
ATOM 563 O O . ARG A 1 68 ? 3.713 4.407 5.900 1.00 98.25 68 ARG A O 1
ATOM 570 N N . ARG A 1 69 ? 3.230 6.331 6.955 1.00 98.50 69 ARG A N 1
ATOM 571 C CA . ARG A 1 69 ? 2.926 5.703 8.254 1.00 98.50 69 ARG A CA 1
ATOM 572 C C . ARG A 1 69 ? 1.805 4.669 8.157 1.00 98.50 69 ARG A C 1
ATOM 574 O O . ARG A 1 69 ? 1.885 3.639 8.813 1.00 98.50 69 ARG A O 1
ATOM 581 N N . THR A 1 70 ? 0.773 4.936 7.360 1.00 98.62 70 THR A N 1
ATOM 582 C CA . THR A 1 70 ? -0.342 4.005 7.162 1.00 98.62 70 THR A CA 1
ATOM 583 C C . THR A 1 70 ? 0.093 2.757 6.397 1.00 98.62 70 THR A C 1
ATOM 585 O O . THR A 1 70 ? -0.265 1.654 6.799 1.00 98.62 70 THR A O 1
ATOM 588 N N . ILE A 1 71 ? 0.909 2.901 5.349 1.00 98.44 71 ILE A N 1
ATOM 589 C CA . ILE A 1 71 ? 1.504 1.758 4.640 1.00 98.44 71 ILE A CA 1
ATOM 590 C C . ILE A 1 71 ? 2.395 0.949 5.588 1.00 98.44 71 ILE A C 1
ATOM 592 O O . ILE A 1 71 ? 2.222 -0.261 5.683 1.00 98.44 71 ILE A O 1
ATOM 596 N N . ASP A 1 72 ? 3.290 1.609 6.328 1.00 98.50 72 ASP A N 1
ATOM 597 C CA . ASP A 1 72 ? 4.199 0.944 7.269 1.00 98.50 72 ASP A CA 1
ATOM 598 C C . ASP A 1 72 ? 3.410 0.169 8.347 1.00 98.50 72 ASP A C 1
ATOM 600 O O . ASP A 1 72 ? 3.757 -0.961 8.683 1.00 98.50 72 ASP A O 1
ATOM 604 N N . SER A 1 73 ? 2.310 0.740 8.854 1.00 98.50 73 SER A N 1
ATOM 605 C CA . SER A 1 73 ? 1.381 0.081 9.789 1.00 98.50 73 SER A CA 1
ATOM 606 C C . SER A 1 73 ? 0.738 -1.167 9.173 1.00 98.50 73 SER A C 1
ATOM 608 O O . SER A 1 73 ? 0.721 -2.230 9.792 1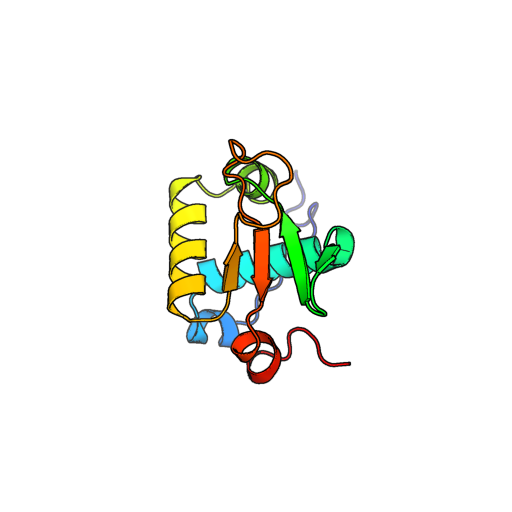.00 98.50 73 SER A O 1
ATOM 610 N N . LEU A 1 74 ? 0.260 -1.084 7.929 1.00 98.25 74 LEU A N 1
ATOM 611 C CA . LEU A 1 74 ? -0.331 -2.219 7.212 1.00 98.25 74 LEU A CA 1
ATOM 612 C C . LEU A 1 74 ? 0.682 -3.336 6.918 1.00 98.25 74 LEU A C 1
ATOM 614 O O . LEU A 1 74 ? 0.320 -4.514 6.969 1.00 98.25 74 LEU A O 1
ATOM 618 N N . GLU A 1 75 ? 1.935 -2.985 6.624 1.00 98.06 75 GLU A N 1
ATOM 619 C CA . GLU A 1 75 ? 3.036 -3.943 6.469 1.00 98.06 75 GLU A CA 1
ATOM 620 C C . GLU A 1 75 ? 3.361 -4.625 7.809 1.00 98.06 75 GLU A C 1
ATOM 622 O O . GLU A 1 75 ? 3.458 -5.850 7.873 1.00 98.06 75 GLU A O 1
ATOM 627 N N . GLN A 1 76 ? 3.430 -3.864 8.908 1.00 98.06 76 GLN A N 1
ATOM 628 C CA . GLN A 1 76 ? 3.637 -4.404 10.261 1.00 98.06 76 GLN A CA 1
ATOM 629 C C . GLN A 1 76 ? 2.506 -5.338 10.710 1.00 98.06 76 GLN A C 1
ATOM 631 O O . GLN A 1 76 ? 2.757 -6.335 11.383 1.00 98.06 76 GLN A O 1
ATOM 636 N N . GLN A 1 77 ? 1.267 -5.050 10.308 1.00 96.56 77 GLN A N 1
ATOM 637 C CA . GLN A 1 77 ? 0.105 -5.909 10.548 1.00 96.56 77 GLN A CA 1
ATOM 638 C C . GLN A 1 77 ? 0.053 -7.137 9.617 1.00 96.56 77 GLN A C 1
ATOM 640 O O . GLN A 1 77 ? -0.895 -7.920 9.687 1.00 96.56 77 GLN A O 1
ATOM 645 N N . ASN A 1 78 ? 1.053 -7.322 8.745 1.00 96.44 78 ASN A N 1
ATOM 646 C CA . ASN A 1 78 ? 1.114 -8.378 7.734 1.00 96.44 78 ASN A CA 1
ATOM 647 C C . ASN A 1 78 ? -0.095 -8.365 6.781 1.00 96.44 78 ASN A C 1
ATOM 649 O O . ASN A 1 78 ? -0.528 -9.412 6.297 1.00 96.44 78 ASN A O 1
ATOM 653 N N . ILE A 1 79 ? -0.676 -7.191 6.524 1.00 96.56 79 ILE A N 1
ATOM 654 C CA . ILE A 1 79 ? -1.816 -7.037 5.613 1.00 96.56 79 ILE A CA 1
ATOM 655 C C . ILE A 1 79 ? -1.335 -6.718 4.195 1.00 96.56 79 ILE A C 1
ATOM 657 O O . ILE A 1 79 ? -1.825 -7.298 3.220 1.00 96.56 79 ILE A O 1
ATOM 661 N N . LEU A 1 80 ? -0.353 -5.822 4.086 1.00 97.44 80 LEU A N 1
ATOM 662 C CA . LEU A 1 80 ? 0.322 -5.497 2.834 1.00 97.44 80 LEU A CA 1
ATOM 663 C C . LEU A 1 80 ? 1.751 -6.035 2.829 1.00 97.44 80 LEU A C 1
ATOM 665 O O . LEU A 1 80 ? 2.399 -6.143 3.864 1.00 97.44 80 LEU A O 1
ATOM 669 N N . GLN A 1 81 ? 2.234 -6.341 1.633 1.00 97.38 81 GLN A N 1
ATOM 670 C CA . GLN A 1 81 ? 3.642 -6.581 1.342 1.00 97.38 81 GLN A CA 1
ATOM 671 C C . GLN A 1 81 ? 4.085 -5.634 0.232 1.00 97.38 81 GLN A C 1
ATOM 673 O O . GLN A 1 81 ? 3.282 -5.293 -0.644 1.00 97.38 81 GLN A O 1
ATOM 678 N N . SER A 1 82 ? 5.358 -5.239 0.253 1.00 97.62 82 SER A N 1
ATOM 679 C CA . SER A 1 82 ? 5.960 -4.456 -0.821 1.00 97.62 82 SER A CA 1
ATOM 680 C C . SER A 1 82 ? 7.243 -5.073 -1.363 1.00 97.62 82 SER A C 1
ATOM 682 O O . SER A 1 82 ? 7.943 -5.802 -0.667 1.00 97.62 82 SER A O 1
ATOM 684 N N . SER A 1 83 ? 7.538 -4.777 -2.628 1.00 96.94 83 SER A N 1
ATOM 685 C CA . SER A 1 83 ? 8.776 -5.171 -3.302 1.00 96.94 83 SER A CA 1
ATOM 686 C C . SER A 1 83 ? 9.235 -4.068 -4.254 1.00 96.94 83 SER A C 1
ATOM 688 O O . SER A 1 83 ? 8.425 -3.300 -4.770 1.00 96.94 83 SER A O 1
ATOM 690 N N . ILE A 1 84 ? 10.541 -3.977 -4.484 1.00 97.12 84 ILE A N 1
ATOM 691 C CA . ILE A 1 84 ? 11.134 -3.153 -5.552 1.00 97.12 84 ILE A CA 1
ATOM 692 C C . ILE A 1 84 ? 11.764 -4.018 -6.651 1.00 97.12 84 ILE A C 1
ATOM 694 O O . ILE A 1 84 ? 12.265 -3.489 -7.634 1.00 97.12 84 ILE A O 1
ATOM 698 N N . GLU A 1 85 ? 11.752 -5.341 -6.482 1.00 95.69 85 GLU A N 1
ATOM 699 C CA . GLU A 1 85 ? 12.464 -6.292 -7.344 1.00 95.69 85 GLU A CA 1
ATOM 700 C C . GLU A 1 85 ? 11.819 -6.431 -8.725 1.00 95.69 85 GLU A C 1
ATOM 702 O O . GLU A 1 85 ? 12.473 -6.852 -9.670 1.00 95.69 85 GLU A O 1
ATOM 707 N N . PHE A 1 86 ? 10.555 -6.025 -8.860 1.00 94.94 86 PHE A N 1
ATOM 708 C CA . PHE A 1 86 ? 9.826 -6.037 -10.130 1.00 94.94 86 PHE A CA 1
ATOM 709 C C . PHE A 1 86 ? 10.083 -4.788 -10.991 1.00 94.94 86 PHE A C 1
ATOM 711 O O . PHE A 1 86 ? 9.398 -4.575 -11.988 1.00 94.94 86 PHE A O 1
ATOM 718 N N . ASN A 1 87 ? 11.008 -3.907 -10.594 1.00 95.62 87 ASN A N 1
ATOM 719 C CA . ASN A 1 87 ? 11.396 -2.762 -11.413 1.00 95.62 87 ASN A CA 1
ATOM 720 C C . ASN A 1 87 ? 12.451 -3.169 -12.444 1.00 95.62 87 ASN A C 1
ATOM 722 O O . ASN A 1 87 ? 13.486 -3.719 -12.079 1.00 95.62 87 ASN A O 1
ATOM 726 N N . ASP A 1 88 ? 12.218 -2.816 -13.710 1.00 93.44 88 ASP A N 1
ATOM 727 C CA . ASP A 1 88 ? 13.193 -3.037 -14.787 1.00 93.44 88 ASP A CA 1
ATOM 728 C C . ASP A 1 88 ? 14.476 -2.215 -14.583 1.00 93.44 88 ASP A C 1
ATOM 730 O O . ASP A 1 88 ? 15.575 -2.678 -14.885 1.00 93.44 88 ASP A O 1
ATOM 734 N N . ASP A 1 89 ? 14.341 -0.991 -14.060 1.00 94.69 89 ASP A N 1
ATOM 735 C CA . ASP A 1 89 ? 15.462 -0.115 -13.721 1.00 94.69 89 ASP A CA 1
ATOM 736 C C . ASP A 1 89 ? 15.882 -0.313 -12.247 1.00 94.69 89 ASP A C 1
ATOM 738 O O . ASP A 1 89 ? 15.108 0.018 -11.343 1.00 94.69 89 ASP A O 1
ATOM 742 N N . PRO A 1 90 ? 17.119 -0.773 -11.964 1.00 91.50 90 PRO A N 1
ATOM 743 C CA . PRO A 1 90 ? 17.631 -0.931 -10.600 1.00 91.50 90 PRO A CA 1
ATOM 744 C C . PRO A 1 90 ? 17.713 0.369 -9.783 1.00 91.50 90 PRO A C 1
ATOM 746 O O . PRO A 1 90 ? 17.812 0.318 -8.549 1.00 91.50 90 PRO A O 1
ATOM 749 N N . ALA A 1 91 ? 17.734 1.531 -10.444 1.00 94.06 91 ALA A N 1
ATOM 750 C CA . ALA A 1 91 ? 17.712 2.833 -9.788 1.00 94.06 91 ALA A CA 1
ATOM 751 C C . ALA A 1 91 ? 16.298 3.244 -9.349 1.00 94.06 91 ALA A C 1
ATOM 753 O O . ALA A 1 91 ? 16.164 4.043 -8.417 1.00 94.06 91 ALA A O 1
ATOM 754 N N . ASP A 1 92 ? 15.252 2.683 -9.964 1.00 94.94 92 ASP A N 1
ATOM 755 C CA . ASP A 1 92 ? 13.869 2.965 -9.604 1.00 94.94 92 ASP A CA 1
ATOM 756 C C . ASP A 1 92 ? 13.535 2.335 -8.245 1.00 94.94 92 ASP A C 1
ATOM 758 O O . ASP A 1 92 ? 13.553 1.118 -8.045 1.00 94.94 92 ASP A O 1
ATOM 762 N N . ARG A 1 93 ? 13.228 3.197 -7.274 1.00 94.75 93 ARG A N 1
ATOM 763 C CA . ARG A 1 93 ? 12.848 2.810 -5.907 1.00 94.75 93 ARG A CA 1
ATOM 764 C C . ARG A 1 93 ? 11.339 2.859 -5.674 1.00 94.75 93 ARG A C 1
ATOM 766 O O . ARG A 1 93 ? 10.902 2.796 -4.525 1.00 94.75 93 ARG A O 1
ATOM 773 N N . THR A 1 94 ? 10.542 2.976 -6.734 1.00 97.00 94 THR A N 1
ATOM 774 C CA . THR A 1 94 ? 9.083 2.896 -6.657 1.00 97.00 94 THR A CA 1
ATOM 775 C C . THR A 1 94 ? 8.677 1.507 -6.190 1.00 97.00 94 THR A C 1
ATOM 777 O O . THR A 1 94 ? 9.123 0.500 -6.741 1.00 97.00 94 THR A O 1
ATOM 780 N N . LYS A 1 95 ? 7.839 1.452 -5.157 1.00 97.69 95 LYS A N 1
ATOM 781 C CA . LYS A 1 95 ? 7.389 0.194 -4.572 1.00 97.69 95 LYS A CA 1
ATOM 782 C C . LYS A 1 95 ? 6.226 -0.389 -5.371 1.00 97.69 95 LYS A C 1
ATOM 784 O O . LYS A 1 95 ? 5.303 0.313 -5.788 1.00 97.69 95 LYS A O 1
ATOM 789 N N . TRP A 1 96 ? 6.265 -1.701 -5.506 1.00 98.19 96 TRP A N 1
ATOM 790 C CA . TRP A 1 96 ? 5.116 -2.538 -5.790 1.00 98.19 96 TRP A CA 1
ATOM 791 C C . TRP A 1 96 ? 4.475 -2.958 -4.481 1.00 98.19 96 TRP A C 1
ATOM 793 O O . TRP A 1 96 ? 5.181 -3.239 -3.516 1.00 98.19 96 TRP A O 1
ATOM 803 N N . TYR A 1 97 ? 3.153 -3.030 -4.461 1.00 98.06 97 TYR A N 1
ATOM 804 C CA . TYR A 1 97 ? 2.365 -3.391 -3.292 1.00 98.06 97 TYR A CA 1
ATOM 805 C C . TYR A 1 97 ? 1.360 -4.483 -3.648 1.00 98.06 97 TYR A C 1
ATOM 807 O O . TYR A 1 97 ? 0.734 -4.423 -4.704 1.00 98.06 97 TYR A O 1
ATOM 815 N N . SER A 1 98 ? 1.170 -5.450 -2.756 1.00 96.94 98 SER A N 1
ATOM 816 C CA . SER A 1 98 ? 0.144 -6.492 -2.869 1.00 96.94 98 SER A CA 1
ATOM 817 C C . SER A 1 98 ? -0.436 -6.792 -1.493 1.00 96.94 98 SER A C 1
ATOM 819 O O . SER A 1 98 ? 0.224 -6.614 -0.468 1.00 96.94 98 SER A O 1
ATOM 821 N N . PHE A 1 99 ? -1.656 -7.323 -1.465 1.00 95.75 99 PHE A N 1
ATOM 822 C CA . PHE A 1 99 ? -2.147 -8.020 -0.279 1.00 95.75 99 PHE A CA 1
ATOM 823 C C . PHE A 1 99 ? -1.286 -9.253 0.001 1.00 95.75 99 PHE A C 1
ATOM 825 O O . PHE A 1 99 ? -0.933 -9.992 -0.926 1.00 95.75 99 PHE A O 1
ATOM 832 N N . THR A 1 100 ? -0.993 -9.503 1.274 1.00 95.25 100 THR A N 1
ATOM 833 C CA . THR A 1 100 ? -0.361 -10.754 1.711 1.00 95.25 100 THR A CA 1
ATOM 834 C C . THR A 1 100 ? -1.341 -11.923 1.600 1.00 95.25 100 THR A C 1
ATOM 836 O O . THR A 1 100 ? -2.560 -11.741 1.511 1.00 95.25 100 THR A O 1
ATOM 839 N N . ASN A 1 101 ? -0.836 -13.158 1.669 1.00 91.19 101 ASN A N 1
ATOM 840 C CA . ASN A 1 101 ? -1.710 -14.333 1.736 1.00 91.19 101 ASN A CA 1
ATOM 841 C C . ASN A 1 101 ? -2.576 -14.353 3.014 1.00 91.19 101 ASN A C 1
ATOM 843 O O . ASN A 1 101 ? -3.736 -14.772 2.985 1.00 91.19 101 ASN A O 1
ATOM 847 N N . TYR A 1 102 ? -2.034 -13.839 4.125 1.00 90.31 102 TYR A N 1
ATOM 848 C CA . TYR A 1 102 ? -2.773 -13.657 5.375 1.00 90.31 102 TYR A CA 1
ATOM 849 C C . TYR A 1 102 ? -3.975 -12.725 5.188 1.00 90.31 102 TYR A C 1
ATOM 851 O O . TYR A 1 102 ? -5.090 -13.085 5.565 1.00 90.31 102 TYR A O 1
ATOM 859 N N . ALA A 1 103 ? -3.780 -11.568 4.548 1.00 90.06 103 ALA A N 1
ATOM 860 C CA . ALA A 1 103 ? -4.863 -10.632 4.266 1.00 90.06 103 ALA A CA 1
ATOM 861 C C . ALA A 1 103 ? -5.936 -11.249 3.366 1.00 90.06 103 ALA A C 1
ATOM 863 O O . ALA A 1 103 ? -7.123 -11.146 3.672 1.00 90.06 103 ALA A O 1
ATOM 864 N N . LYS A 1 104 ? -5.529 -11.932 2.287 1.00 85.94 104 LYS A N 1
ATOM 865 C CA . LYS A 1 104 ? -6.457 -12.592 1.352 1.00 85.94 104 LYS A CA 1
ATOM 866 C C . LYS A 1 104 ? -7.371 -13.594 2.069 1.00 85.94 104 LYS A C 1
ATOM 868 O O . LYS A 1 104 ? -8.569 -13.608 1.805 1.00 85.94 104 LYS A O 1
ATOM 873 N N . THR A 1 105 ? -6.823 -14.362 3.012 1.00 83.19 105 THR A N 1
ATOM 874 C CA . THR A 1 105 ? -7.559 -15.403 3.751 1.00 83.19 105 THR A CA 1
ATOM 875 C C . THR A 1 105 ? -8.429 -14.821 4.871 1.00 83.19 105 THR A C 1
ATOM 877 O O . THR A 1 105 ? -9.566 -15.243 5.054 1.00 83.19 105 THR A O 1
ATOM 880 N N . THR A 1 106 ? -7.917 -13.837 5.614 1.00 78.88 106 THR A N 1
ATOM 881 C CA . THR A 1 106 ? -8.560 -13.323 6.839 1.00 78.88 106 THR A CA 1
ATOM 882 C C . THR A 1 106 ? -9.578 -12.218 6.565 1.00 78.88 106 THR A C 1
ATOM 884 O O . THR A 1 106 ? -10.592 -12.123 7.252 1.00 78.88 106 THR A O 1
ATOM 887 N N . LEU A 1 107 ? -9.322 -11.367 5.567 1.00 74.56 107 LEU A N 1
ATOM 888 C CA . LEU A 1 107 ? -10.165 -10.208 5.257 1.00 74.56 107 LEU A CA 1
ATOM 889 C C . LEU A 1 107 ? -11.127 -10.464 4.086 1.00 74.56 107 LEU A C 1
ATOM 891 O O . LEU A 1 107 ? -11.926 -9.591 3.759 1.00 74.56 107 LEU A O 1
ATOM 895 N N . GLY A 1 108 ? -11.053 -11.633 3.437 1.00 66.50 108 GLY A N 1
ATOM 896 C CA . GLY A 1 108 ? -11.920 -11.985 2.306 1.00 66.50 108 GLY A CA 1
ATOM 897 C C . GLY A 1 108 ? -11.763 -11.054 1.099 1.00 66.50 108 GLY A C 1
ATOM 898 O O . GLY A 1 108 ? -12.683 -10.922 0.298 1.00 66.50 108 GLY A O 1
ATOM 899 N N . VAL A 1 109 ? -10.613 -10.379 0.969 1.00 61.44 109 VAL A N 1
ATOM 900 C CA . VAL A 1 109 ? -10.419 -9.288 -0.007 1.00 61.44 109 VAL A CA 1
ATOM 901 C C . VAL A 1 109 ? -10.465 -9.775 -1.459 1.00 61.44 109 VAL A C 1
ATOM 903 O O . VAL A 1 109 ? -10.671 -8.971 -2.364 1.00 61.44 109 VAL A O 1
ATOM 906 N N . TRP 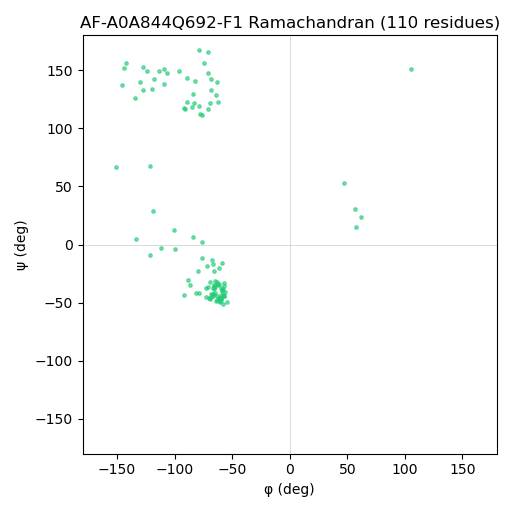A 1 110 ? -10.329 -11.088 -1.667 1.00 56.12 110 TRP A N 1
ATOM 907 C CA . TRP A 1 110 ? -10.398 -11.758 -2.963 1.00 56.12 110 TRP A CA 1
ATOM 908 C C . TRP A 1 110 ? -10.918 -13.192 -2.795 1.00 56.12 110 TRP A C 1
ATOM 910 O O . TRP A 1 110 ? -10.178 -14.152 -2.989 1.00 56.12 110 TRP A O 1
ATOM 920 N N . SER A 1 111 ? -12.181 -13.364 -2.403 1.00 35.19 111 SER A N 1
ATOM 921 C CA . SER A 1 111 ? -12.861 -14.638 -2.655 1.00 35.19 111 SER A CA 1
ATOM 922 C C . SER A 1 111 ? -13.248 -14.695 -4.134 1.00 35.19 111 SER A C 1
ATOM 924 O O . SER A 1 111 ? -14.106 -13.926 -4.574 1.00 35.19 111 SER A O 1
ATOM 926 N N . LYS A 1 112 ? -12.610 -15.587 -4.892 1.00 36.06 112 LYS A N 1
ATOM 927 C CA . LYS A 1 112 ? -13.349 -16.328 -5.916 1.00 36.06 112 LYS A CA 1
ATOM 928 C C . LYS A 1 112 ? -14.065 -17.480 -5.231 1.00 36.06 112 LYS A C 1
ATOM 930 O O . LYS A 1 112 ? -13.440 -18.072 -4.323 1.00 36.06 112 LYS A O 1
#

pLDDT: mean 90.64, std 12.76, range [35.19, 98.62]

Radius of gyration: 14.66 Å; Cα contacts (8 Å, |Δi|>4): 1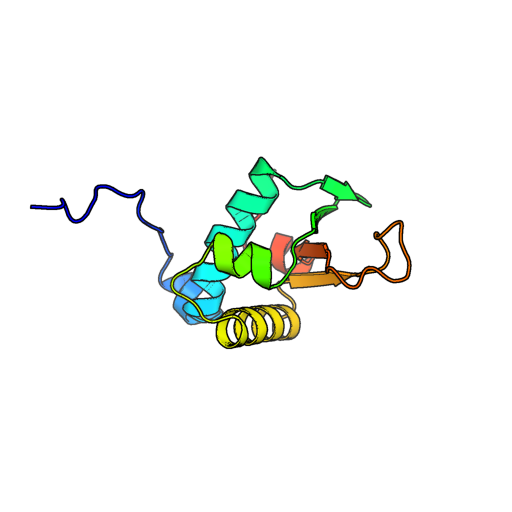19; chains: 1; bounding box: 42×42×30 Å

Secondary structure (DSSP, 8-state):
---TTSSPP----HHHHHHH-HHHHHHHHHHHHHHHHH-EEETTEEEEEE-HHHHHHHSTTS-HHHHHHHHHHHHHTTSEEEESTT-SSTT--PEEEEE-HHHHHHS-TT--